Protein AF-A0AAU8ETG8-F1 (afdb_monomer_lite)

Foldseek 3Di:
DWDWDADPQAIEIEDQDDPCPVQVVCCVPPNHRRYHYDHDDDDDD

Organism: NCBI:txid2839623

pLDDT: mean 87.91, std 9.61, range [52.78, 97.56]

Sequence (45 aa):
MADTQVENGYLFRYVPYDDGSLQKAMDKRYGPGIVVVRSQLRPAD

Radius of gyration: 11.12 Å; chains: 1; bounding box: 27×18×29 Å

Secondary structure (DSSP, 8-state):
--EEEEETTEEEEEES--SSHHHHHHHHHH-TTSEEEEEPPPPP-

Structure (mmCIF, N/CA/C/O backbone):
data_AF-A0AAU8ETG8-F1
#
_entry.id   AF-A0AAU8ETG8-F1
#
loop_
_atom_site.group_PDB
_atom_site.id
_atom_site.type_symbol
_atom_site.label_atom_id
_atom_site.label_alt_id
_atom_site.label_comp_id
_atom_site.label_asym_id
_atom_site.label_entity_id
_atom_site.label_seq_id
_atom_site.pdbx_PDB_ins_code
_atom_site.Cartn_x
_atom_site.Cartn_y
_atom_site.Cartn_z
_atom_site.occupancy
_atom_site.B_iso_or_equiv
_atom_site.auth_seq_id
_atom_site.auth_comp_id
_atom_site.auth_asym_id
_atom_site.auth_atom_id
_atom_site.pdbx_PDB_model_num
ATOM 1 N N . MET A 1 1 ? 1.447 4.745 -13.712 1.00 52.78 1 MET A N 1
ATOM 2 C CA . MET A 1 1 ? 0.197 5.092 -12.999 1.00 52.78 1 MET A CA 1
ATOM 3 C C . MET A 1 1 ? 0.037 4.104 -11.855 1.00 52.78 1 MET A C 1
ATOM 5 O O . MET A 1 1 ? 0.424 2.960 -12.043 1.00 52.78 1 MET A O 1
ATOM 9 N N . ALA A 1 2 ? -0.412 4.540 -10.676 1.00 63.78 2 ALA A N 1
ATOM 10 C CA . ALA A 1 2 ? -0.612 3.636 -9.542 1.00 63.78 2 ALA A CA 1
ATOM 11 C C . ALA A 1 2 ? -1.919 2.858 -9.739 1.00 63.78 2 ALA A C 1
ATOM 13 O O . ALA A 1 2 ? -2.955 3.487 -9.952 1.00 63.78 2 ALA A O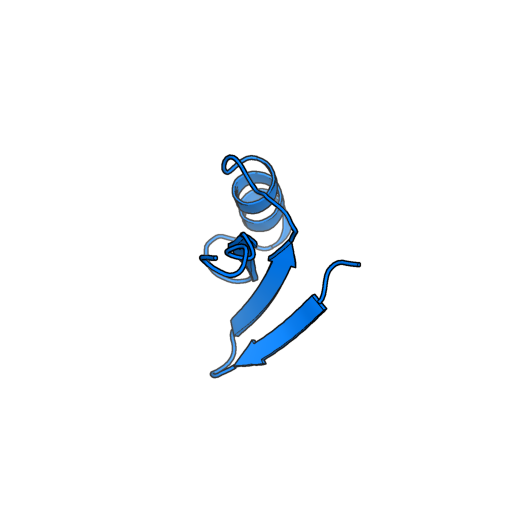 1
ATOM 14 N N . ASP A 1 3 ? -1.853 1.530 -9.685 1.00 82.50 3 ASP A N 1
ATOM 15 C CA . ASP A 1 3 ? -3.017 0.648 -9.823 1.00 82.50 3 ASP A CA 1
ATOM 16 C C . ASP A 1 3 ? -3.584 0.306 -8.438 1.00 82.50 3 ASP A C 1
ATOM 18 O O . ASP A 1 3 ? -2.843 0.272 -7.451 1.00 82.50 3 ASP A O 1
ATOM 22 N N . THR A 1 4 ? -4.898 0.113 -8.333 1.00 86.44 4 THR A N 1
ATOM 23 C CA . THR A 1 4 ? -5.576 -0.159 -7.055 1.00 86.44 4 THR A CA 1
ATOM 24 C C . THR A 1 4 ? -6.511 -1.349 -7.191 1.00 86.44 4 THR A C 1
ATOM 26 O O . THR A 1 4 ? -7.345 -1.381 -8.091 1.00 86.44 4 THR A O 1
ATOM 29 N N . GLN A 1 5 ? -6.389 -2.311 -6.277 1.00 89.00 5 GLN A N 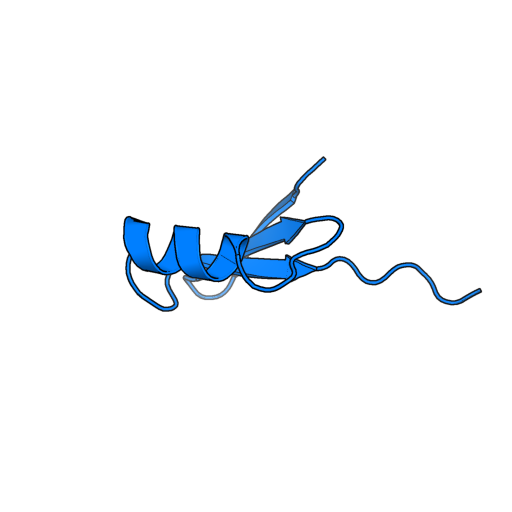1
ATOM 30 C CA . GLN A 1 5 ? -7.132 -3.571 -6.303 1.00 89.00 5 GLN A CA 1
ATOM 31 C C . GLN A 1 5 ? -7.700 -3.885 -4.920 1.00 89.00 5 GLN A C 1
ATOM 33 O O . GLN A 1 5 ? -7.085 -3.569 -3.903 1.00 89.00 5 GLN A O 1
ATOM 38 N N . VAL A 1 6 ? -8.880 -4.502 -4.878 1.00 90.69 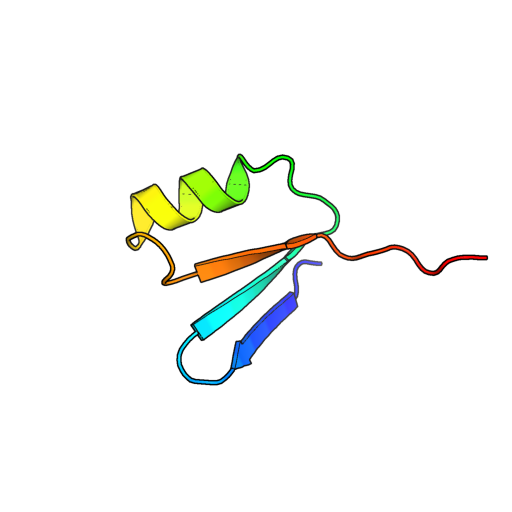6 VAL A N 1
ATOM 39 C CA . VAL A 1 6 ? -9.511 -4.959 -3.635 1.00 90.69 6 VAL A CA 1
ATOM 40 C C . VAL A 1 6 ? -9.484 -6.482 -3.618 1.00 90.69 6 VAL A C 1
ATOM 42 O O . VAL A 1 6 ? -10.061 -7.106 -4.503 1.00 90.69 6 VAL A O 1
ATOM 45 N N . GLU A 1 7 ? -8.850 -7.081 -2.610 1.00 86.44 7 GLU A N 1
ATOM 46 C CA . GLU A 1 7 ? -8.780 -8.540 -2.447 1.00 86.44 7 GLU A CA 1
ATOM 47 C C . GLU A 1 7 ? -9.009 -8.916 -0.978 1.00 86.44 7 GLU A C 1
ATOM 49 O O . GLU A 1 7 ? -8.388 -8.346 -0.083 1.00 86.44 7 GLU A O 1
ATOM 54 N N . ASN A 1 8 ? -9.897 -9.881 -0.712 1.00 85.31 8 ASN A N 1
ATOM 55 C CA . ASN A 1 8 ? -10.176 -10.407 0.636 1.00 85.31 8 ASN A CA 1
ATOM 56 C C . ASN A 1 8 ? -10.483 -9.335 1.708 1.00 85.31 8 ASN A C 1
ATOM 58 O O . ASN A 1 8 ? -10.155 -9.513 2.877 1.00 85.31 8 ASN A O 1
ATOM 62 N N . GLY A 1 9 ? -11.099 -8.214 1.316 1.00 84.75 9 GLY A N 1
ATOM 63 C CA . GLY A 1 9 ? -11.416 -7.100 2.222 1.00 84.75 9 GLY A CA 1
ATOM 64 C C . GLY A 1 9 ? -10.280 -6.092 2.437 1.00 84.75 9 GLY A C 1
ATOM 65 O O . GLY A 1 9 ? -10.461 -5.141 3.193 1.00 84.75 9 GLY A O 1
ATOM 66 N N . TYR A 1 10 ? -9.145 -6.255 1.754 1.00 81.69 10 TYR A N 1
ATOM 67 C CA . TYR A 1 10 ? -8.006 -5.338 1.800 1.00 81.69 10 TYR A CA 1
ATOM 68 C C . TYR A 1 10 ? -7.918 -4.491 0.534 1.00 81.69 10 TYR A C 1
ATOM 70 O O . TYR A 1 10 ? -8.216 -4.966 -0.564 1.00 81.69 10 TYR A O 1
ATOM 78 N N . LEU A 1 11 ? -7.454 -3.245 0.683 1.00 90.94 11 LEU A N 1
ATOM 79 C CA . LEU A 1 11 ? -7.112 -2.380 -0.443 1.00 90.94 11 LEU A CA 1
ATOM 80 C C . LEU A 1 11 ? -5.610 -2.465 -0.728 1.00 90.94 11 LEU A C 1
ATOM 82 O O . LEU A 1 11 ? -4.787 -2.049 0.089 1.00 90.94 11 LEU A O 1
ATOM 86 N N . PHE A 1 12 ? -5.254 -2.944 -1.913 1.00 91.31 12 PHE A N 1
ATOM 87 C CA . PHE A 1 12 ? -3.885 -2.976 -2.409 1.00 91.31 12 PHE A CA 1
ATOM 88 C C . PHE A 1 12 ? -3.636 -1.800 -3.339 1.00 91.31 12 PHE A C 1
ATOM 90 O O . PHE A 1 12 ? -4.385 -1.578 -4.291 1.00 91.31 12 PHE A O 1
ATOM 97 N N . ARG A 1 13 ? -2.553 -1.064 -3.085 1.00 91.31 13 ARG A N 1
ATOM 98 C CA . ARG A 1 13 ? -2.098 0.018 -3.954 1.00 91.31 13 ARG A CA 1
ATOM 99 C C . ARG A 1 13 ? -0.716 -0.290 -4.499 1.00 91.31 13 ARG A C 1
ATOM 101 O O . ARG A 1 13 ? 0.263 -0.307 -3.756 1.00 91.31 13 ARG A O 1
ATOM 108 N N . TYR A 1 14 ? -0.644 -0.479 -5.809 1.00 91.69 14 TYR A N 1
ATOM 109 C CA . TYR A 1 14 ? 0.598 -0.749 -6.512 1.00 91.6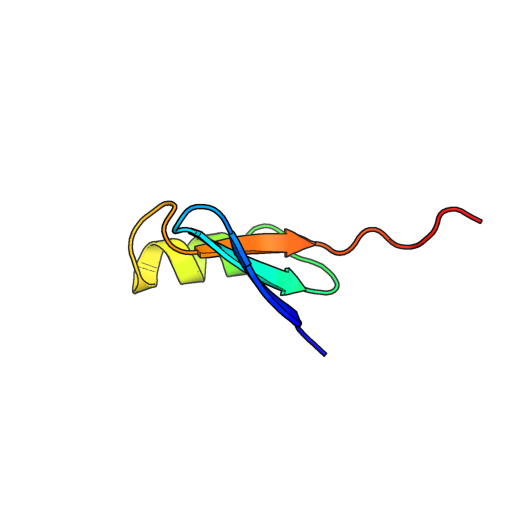9 14 TYR A CA 1
ATOM 110 C C . TYR A 1 14 ? 1.258 0.555 -6.946 1.00 91.69 14 TYR A C 1
ATOM 112 O O . TYR A 1 14 ? 0.642 1.400 -7.600 1.00 91.69 14 TYR A O 1
ATOM 120 N N . VAL A 1 15 ? 2.526 0.722 -6.586 1.00 90.69 15 VAL A N 1
ATOM 121 C CA . VAL A 1 15 ? 3.339 1.895 -6.927 1.00 90.69 15 VAL A CA 1
ATOM 122 C C .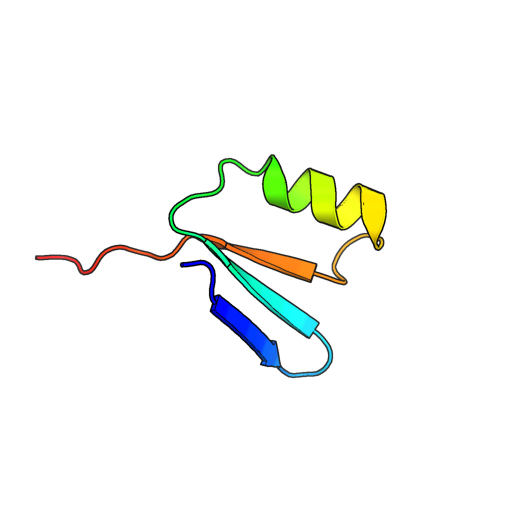 VAL A 1 15 ? 4.662 1.454 -7.549 1.00 90.69 15 VAL A C 1
ATOM 124 O O . VAL A 1 15 ? 5.107 0.344 -7.275 1.00 90.69 15 VAL A O 1
ATOM 127 N N . PRO A 1 16 ? 5.327 2.284 -8.371 1.00 90.00 16 PRO A N 1
ATOM 128 C CA . PRO A 1 16 ? 6.608 1.901 -8.968 1.00 90.00 16 PRO A CA 1
ATOM 129 C C . PRO A 1 16 ? 7.684 1.551 -7.931 1.00 90.00 16 PRO A C 1
ATOM 131 O O . PRO A 1 16 ? 8.491 0.659 -8.160 1.00 90.00 16 PRO A O 1
ATOM 134 N N . TYR A 1 17 ? 7.694 2.264 -6.804 1.00 88.94 17 TYR A N 1
ATOM 135 C CA . TYR A 1 17 ? 8.591 2.043 -5.677 1.00 88.94 17 TYR A CA 1
ATOM 136 C C . TYR A 1 17 ? 8.014 2.718 -4.427 1.00 88.94 17 TYR A C 1
ATOM 138 O O . TYR A 1 17 ? 7.476 3.824 -4.519 1.00 88.94 17 TYR A O 1
ATOM 146 N N . ASP A 1 18 ? 8.147 2.061 -3.281 1.00 91.81 18 ASP A N 1
ATOM 147 C CA . ASP A 1 18 ? 7.949 2.620 -1.946 1.00 91.81 18 ASP A CA 1
ATOM 148 C C . ASP A 1 18 ? 9.134 2.210 -1.060 1.00 91.81 18 ASP A C 1
ATOM 150 O O . ASP A 1 18 ? 9.490 1.032 -1.000 1.00 91.81 18 ASP A O 1
ATOM 154 N N . ASP A 1 19 ? 9.725 3.177 -0.363 1.00 93.44 19 ASP A N 1
ATOM 155 C CA . ASP A 1 19 ? 10.738 2.966 0.684 1.00 93.44 19 ASP A CA 1
ATOM 156 C C . ASP A 1 19 ? 10.108 2.767 2.078 1.00 93.44 19 ASP A C 1
ATOM 158 O O . ASP A 1 19 ? 10.799 2.706 3.096 1.00 93.44 19 ASP A O 1
ATOM 162 N N . GLY A 1 20 ? 8.777 2.689 2.124 1.00 93.50 20 GLY A N 1
ATOM 163 C CA . GLY A 1 20 ? 7.953 2.567 3.320 1.00 93.50 20 GLY A CA 1
ATOM 164 C C . GLY A 1 20 ? 7.351 3.895 3.779 1.00 93.50 20 GLY A C 1
ATOM 165 O O . GLY A 1 20 ? 6.554 3.909 4.722 1.00 93.50 20 GLY A O 1
ATOM 166 N N . SER A 1 21 ? 7.696 5.022 3.149 1.00 96.50 21 SER A N 1
ATOM 167 C CA . SER A 1 21 ? 7.081 6.318 3.452 1.00 96.50 21 SER A CA 1
ATOM 168 C C . SER A 1 21 ? 5.603 6.367 3.055 1.00 96.50 21 SER A C 1
ATOM 170 O O . SER A 1 21 ? 4.792 6.916 3.811 1.00 96.50 21 SER A O 1
ATOM 172 N N . LEU A 1 22 ? 5.218 5.745 1.934 1.00 95.19 22 LEU A N 1
ATOM 173 C CA . LEU A 1 22 ? 3.820 5.688 1.506 1.00 95.19 22 LEU A CA 1
ATOM 174 C C . LEU A 1 22 ? 3.011 4.749 2.396 1.00 95.19 22 LEU A C 1
ATOM 176 O O . LEU A 1 22 ? 1.921 5.138 2.820 1.00 95.19 22 LEU A O 1
ATOM 180 N N . GLN A 1 23 ? 3.544 3.573 2.748 1.00 95.44 23 GLN A N 1
ATOM 181 C CA . GLN A 1 23 ? 2.887 2.684 3.712 1.00 95.44 23 GLN A CA 1
ATOM 182 C C . GLN A 1 23 ? 2.620 3.402 5.046 1.00 95.44 23 GLN A C 1
ATOM 184 O O . GLN A 1 23 ? 1.477 3.446 5.502 1.00 95.44 23 GLN A O 1
ATOM 189 N N . LYS A 1 24 ? 3.626 4.081 5.620 1.00 97.25 24 LYS A N 1
ATOM 190 C CA . LYS A 1 24 ? 3.462 4.860 6.866 1.00 97.25 24 LYS A CA 1
ATOM 191 C C . LYS A 1 24 ? 2.392 5.945 6.749 1.00 97.25 24 LYS A C 1
ATOM 193 O O . LYS A 1 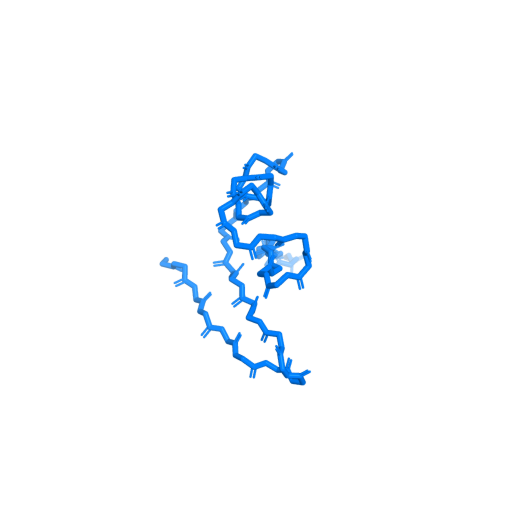24 ? 1.646 6.185 7.699 1.00 97.25 24 LYS A O 1
ATOM 198 N N . ALA A 1 25 ? 2.312 6.623 5.604 1.00 96.44 25 ALA A N 1
ATOM 199 C CA . ALA A 1 25 ? 1.295 7.642 5.371 1.00 96.44 25 ALA A CA 1
ATOM 200 C C . ALA A 1 25 ? -0.120 7.042 5.319 1.00 96.44 25 ALA A C 1
ATOM 202 O O . ALA A 1 25 ? -1.057 7.647 5.847 1.00 96.44 25 ALA A O 1
ATOM 203 N N . MET A 1 26 ? -0.279 5.863 4.711 1.00 95.69 26 MET A N 1
ATOM 204 C CA . MET A 1 26 ? -1.564 5.166 4.661 1.00 95.69 26 MET A CA 1
ATOM 205 C C . MET A 1 26 ? -1.983 4.660 6.043 1.00 95.69 26 MET A C 1
ATOM 207 O O . MET A 1 26 ? -3.113 4.927 6.453 1.00 95.69 26 MET A O 1
ATOM 211 N N . ASP A 1 27 ? -1.065 4.047 6.796 1.00 96.38 27 ASP A N 1
ATOM 212 C CA . ASP A 1 27 ? -1.333 3.564 8.156 1.00 96.38 27 ASP A CA 1
ATOM 213 C C . ASP A 1 27 ? -1.726 4.711 9.096 1.00 96.38 27 ASP A C 1
ATOM 215 O O . ASP A 1 27 ? -2.669 4.590 9.877 1.00 96.38 27 ASP A O 1
ATOM 219 N N . LYS A 1 28 ? -1.061 5.871 8.981 1.00 97.56 28 LYS A N 1
ATOM 220 C CA . LYS A 1 28 ? -1.406 7.074 9.756 1.00 97.56 28 LYS A CA 1
ATOM 221 C C . LYS A 1 28 ? -2.810 7.593 9.436 1.00 97.56 28 LYS A C 1
ATOM 223 O O . LYS A 1 28 ? -3.471 8.137 10.317 1.00 97.56 28 LYS A O 1
ATOM 228 N N . ARG A 1 29 ? -3.240 7.501 8.175 1.00 96.56 29 ARG A N 1
ATOM 229 C CA . ARG A 1 29 ? -4.502 8.093 7.710 1.00 96.56 29 ARG A CA 1
ATOM 230 C C . ARG A 1 29 ? -5.706 7.183 7.925 1.00 96.56 29 ARG A C 1
ATOM 232 O O . ARG A 1 29 ? -6.774 7.685 8.260 1.00 96.56 29 ARG A O 1
ATOM 239 N N . TYR A 1 30 ? -5.545 5.888 7.681 1.00 93.25 30 TYR A N 1
ATOM 240 C CA . TYR A 1 30 ? -6.653 4.933 7.628 1.00 93.25 30 TYR A CA 1
ATOM 241 C C . TYR A 1 30 ? -6.606 3.886 8.742 1.00 93.25 30 TYR A C 1
ATOM 243 O O . TYR A 1 30 ? -7.574 3.156 8.922 1.00 93.25 30 TYR A O 1
ATOM 251 N N . GLY A 1 31 ? -5.519 3.842 9.511 1.00 93.12 31 GLY A N 1
ATOM 252 C CA . GLY A 1 31 ? -5.245 2.778 10.464 1.00 93.12 31 GLY A CA 1
ATOM 253 C C . GLY A 1 31 ? -4.357 1.686 9.856 1.00 93.12 31 GLY A C 1
ATOM 254 O O . GLY A 1 31 ? -4.318 1.518 8.632 1.00 93.12 31 GLY A O 1
ATOM 255 N N . PRO A 1 32 ? -3.621 0.950 10.706 1.00 93.88 32 PRO A N 1
ATOM 256 C CA . PRO A 1 32 ? -2.656 -0.045 10.260 1.00 93.88 32 PRO A CA 1
ATOM 257 C C . PRO A 1 32 ? -3.335 -1.205 9.525 1.00 93.88 32 PRO A C 1
ATOM 259 O O . PRO A 1 32 ? -4.325 -1.759 10.001 1.00 93.88 32 PRO A O 1
ATOM 262 N N . GLY A 1 33 ? -2.778 -1.593 8.376 1.00 87.75 33 GLY A N 1
ATOM 263 C CA . GLY A 1 33 ? -3.194 -2.794 7.639 1.00 87.75 33 GLY A CA 1
ATOM 264 C C . GLY A 1 33 ? -4.494 -2.668 6.837 1.00 87.75 33 GLY A C 1
ATOM 265 O O . GLY A 1 33 ? -4.926 -3.650 6.241 1.00 87.75 33 GLY A O 1
ATOM 266 N N . ILE A 1 34 ? -5.104 -1.479 6.780 1.00 89.88 34 ILE A N 1
ATOM 267 C CA . ILE A 1 34 ? -6.292 -1.215 5.948 1.00 89.88 34 ILE A CA 1
ATOM 268 C C . ILE A 1 34 ? -5.914 -1.054 4.470 1.00 89.88 34 ILE A C 1
ATOM 270 O O . ILE A 1 34 ? -6.613 -1.542 3.580 1.00 89.88 34 ILE A O 1
ATOM 274 N N . VAL A 1 35 ? -4.790 -0.383 4.209 1.00 92.88 35 VAL A N 1
ATOM 275 C CA . VAL A 1 35 ? -4.235 -0.198 2.865 1.00 92.88 35 VAL A CA 1
ATOM 276 C C . VAL A 1 35 ? -2.827 -0.764 2.837 1.00 92.88 35 VAL A C 1
ATOM 278 O O . VAL A 1 35 ? -1.974 -0.360 3.626 1.00 92.88 35 VAL A O 1
ATOM 281 N N . VAL A 1 36 ? -2.578 -1.669 1.898 1.00 93.31 36 VAL A N 1
ATOM 282 C CA . VAL A 1 36 ? -1.265 -2.277 1.690 1.00 93.31 36 VAL A CA 1
ATOM 283 C C . VAL A 1 36 ? -0.641 -1.677 0.437 1.00 93.31 36 VAL A C 1
ATOM 285 O O . VAL A 1 36 ? -1.158 -1.834 -0.672 1.00 93.31 36 VAL A O 1
ATOM 288 N N . VAL A 1 37 ? 0.481 -0.985 0.609 1.00 93.88 37 VAL A N 1
ATOM 289 C CA . VAL A 1 37 ? 1.276 -0.441 -0.491 1.00 93.88 37 VAL A CA 1
ATOM 290 C C . VAL A 1 37 ? 2.253 -1.512 -0.962 1.00 93.88 37 VAL A C 1
ATOM 292 O O . VAL A 1 37 ? 2.996 -2.092 -0.173 1.00 93.88 37 VAL A O 1
ATOM 295 N N . ARG A 1 38 ? 2.246 -1.794 -2.266 1.00 92.25 38 ARG A N 1
ATOM 296 C CA . ARG A 1 38 ? 3.145 -2.766 -2.894 1.00 92.25 38 ARG A CA 1
ATOM 297 C C . ARG A 1 38 ? 3.964 -2.093 -3.985 1.00 92.25 38 ARG A C 1
ATOM 299 O O . ARG A 1 38 ? 3.408 -1.522 -4.923 1.00 92.25 38 ARG A O 1
ATOM 306 N N . SER A 1 39 ? 5.284 -2.201 -3.884 1.00 91.62 39 SER A N 1
ATOM 307 C CA . SER A 1 39 ? 6.181 -1.855 -4.986 1.00 91.62 39 SER A CA 1
ATOM 308 C C . SER A 1 39 ? 5.978 -2.837 -6.138 1.00 91.62 39 SER A C 1
ATOM 310 O O . SER A 1 39 ? 5.927 -4.050 -5.929 1.00 91.62 39 SER A O 1
ATOM 312 N N . GLN A 1 40 ? 5.874 -2.323 -7.357 1.00 86.75 40 GLN A N 1
ATOM 313 C CA . GLN A 1 40 ? 5.910 -3.146 -8.554 1.00 86.75 40 GLN A CA 1
ATOM 314 C C . GLN A 1 40 ? 7.335 -3.655 -8.751 1.00 86.75 40 GLN A C 1
ATOM 316 O O . GLN A 1 40 ? 8.284 -2.875 -8.841 1.00 86.75 40 GLN A O 1
ATOM 321 N N . LEU A 1 41 ? 7.485 -4.974 -8.825 1.00 78.50 41 LEU A N 1
ATOM 322 C CA . LEU A 1 41 ? 8.724 -5.564 -9.308 1.00 78.50 41 LEU A CA 1
ATOM 323 C C . LEU A 1 41 ? 8.824 -5.275 -10.804 1.00 78.50 41 LEU A C 1
ATOM 325 O O . LEU A 1 41 ? 7.856 -5.450 -11.547 1.00 78.50 41 LEU A O 1
ATOM 329 N N . ARG A 1 42 ? 9.994 -4.812 -11.244 1.00 70.88 42 ARG A N 1
ATOM 330 C CA . ARG A 1 42 ? 10.285 -4.770 -12.676 1.00 70.88 42 ARG A CA 1
ATOM 331 C C . ARG A 1 42 ? 10.408 -6.212 -13.179 1.00 70.88 42 ARG A C 1
ATOM 333 O O . ARG A 1 42 ? 10.872 -7.059 -12.410 1.00 70.88 42 ARG A O 1
ATOM 340 N N . PRO A 1 43 ? 10.002 -6.498 -14.427 1.00 73.56 43 PRO A N 1
ATOM 341 C CA . PRO A 1 43 ? 10.364 -7.753 -15.071 1.00 73.56 43 PRO A CA 1
ATOM 342 C C . PRO A 1 43 ? 11.870 -7.985 -14.916 1.00 73.56 43 PRO A C 1
ATOM 344 O O . PRO A 1 43 ? 12.648 -7.038 -15.035 1.00 73.56 43 PRO A O 1
ATOM 347 N N . ALA A 1 44 ? 12.259 -9.214 -14.583 1.00 74.25 44 ALA A N 1
ATOM 348 C CA . ALA A 1 44 ? 13.647 -9.624 -14.716 1.00 74.25 44 ALA A CA 1
ATOM 349 C C . ALA A 1 44 ? 13.894 -9.903 -16.202 1.00 74.25 44 ALA A C 1
ATOM 351 O O . ALA A 1 44 ? 13.099 -10.624 -16.812 1.00 74.25 44 ALA A O 1
ATOM 352 N N . ASP A 1 45 ? 14.935 -9.287 -16.756 1.00 66.25 45 ASP A N 1
ATOM 353 C CA . ASP A 1 45 ? 15.399 -9.533 -18.124 1.00 66.25 45 ASP A CA 1
ATOM 354 C C . ASP A 1 45 ? 16.053 -10.921 -18.247 1.00 66.25 45 ASP A C 1
ATOM 356 O O . ASP A 1 45 ? 16.738 -11.343 -17.281 1.00 66.25 45 ASP A O 1
#